Protein AF-W9G9F4-F1 (afdb_monomer_lite)

InterPro domains:
  IPR009839 SseB, N-terminal domain [PF07179] (3-115)

Sequence (150 aa):
GPSPETERVALGRVAAARWLVPVVAVASEVTESAGVRSDTRSDMATVTLTAPDGSRALPMFSSLAALADWDPSARPVAVPAASAAQAAISEGCDVLVVDVASAHAVVLRSSMLWALAQQREWLPSHLDPHVARAVARACDDEPAVTRHRL

Foldseek 3Di:
DDDQVVVLVVLVVLQPAWWWFWKDFDPDDPPPDDDDPPPPPRDIATDWDADPVRAIEGEIEPDPVLVCVVPVRTDTDTGRLLVSLVSCVVVPHQWYWYSPPDPPIDIQGNQSSVCSVVVHRGGDLQPDVVNVVVVVVVVVVPPVDPDDHD

Secondary structure (DSSP, 8-state):
---HHHHHHHHHHHHHSEEEEEEEEE-------SS-------EEEE--EE-TTS-EEEEEBSSHHHHHHH-TTPEEEEEEHHHHHHHHHHTT-SEEEESTTSTT-EEE-HHHHHHHHTTPPP--GGG-HHHHHHHHHHHHT-TT------

pLDDT: mean 81.78, std 17.8, range [40.59, 98.31]

Radius of gyration: 19.72 Å; chains: 1; bounding box: 62×32×50 Å

Organism: NCBI:txid584657

Structure (mmCIF, N/CA/C/O backbone):
data_AF-W9G9F4-F1
#
_entry.id   AF-W9G9F4-F1
#
loop_
_atom_site.group_PDB
_atom_site.id
_atom_site.type_symbol
_atom_site.label_atom_id
_atom_site.label_alt_id
_atom_site.label_comp_id
_atom_site.label_asym_id
_atom_site.label_entity_id
_atom_site.label_seq_id
_atom_site.pdbx_PDB_ins_code
_atom_site.Cartn_x
_atom_site.Cartn_y
_atom_site.Cartn_z
_atom_site.occupancy
_atom_site.B_iso_or_equiv
_atom_site.auth_seq_id
_atom_site.auth_comp_id
_atom_site.auth_asym_id
_atom_site.auth_atom_id
_atom_site.pdbx_PDB_model_num
ATOM 1 N N . GLY A 1 1 ? -18.012 8.923 0.284 1.00 60.91 1 GLY A N 1
ATOM 2 C CA . GLY A 1 1 ? -16.931 7.922 0.371 1.00 60.91 1 GLY A CA 1
ATOM 3 C C . GLY A 1 1 ? -17.531 6.536 0.526 1.00 60.91 1 GLY A C 1
ATOM 4 O O . GLY A 1 1 ? -18.735 6.462 0.760 1.00 60.91 1 GLY A O 1
ATOM 5 N N . PRO A 1 2 ? -16.740 5.462 0.368 1.00 71.56 2 PRO A N 1
ATOM 6 C CA . PRO A 1 2 ? -17.186 4.092 0.642 1.00 71.56 2 PRO A CA 1
ATOM 7 C C . PRO A 1 2 ? -17.638 3.926 2.103 1.00 71.56 2 PRO A C 1
ATOM 9 O O . PRO A 1 2 ? -17.231 4.696 2.973 1.00 71.56 2 PRO A O 1
ATOM 12 N N . SER A 1 3 ? -18.492 2.932 2.375 1.00 84.12 3 SER A N 1
ATOM 13 C CA . SER A 1 3 ? -18.888 2.617 3.753 1.00 84.12 3 SER A CA 1
ATOM 14 C C . SER A 1 3 ? -17.700 2.047 4.546 1.00 84.12 3 SER A C 1
ATOM 16 O O . SER A 1 3 ? -16.813 1.430 3.949 1.00 84.12 3 SER A O 1
ATOM 18 N N . PRO A 1 4 ? -17.682 2.170 5.885 1.00 81.50 4 PRO A N 1
ATOM 19 C CA . PRO A 1 4 ? -16.593 1.628 6.700 1.00 81.50 4 PRO A CA 1
ATOM 20 C C . PRO A 1 4 ? -16.415 0.107 6.555 1.00 81.50 4 PRO A C 1
ATOM 22 O O . PRO A 1 4 ? -15.296 -0.400 6.567 1.00 81.50 4 PRO A O 1
ATOM 25 N N . GLU A 1 5 ? -17.511 -0.628 6.351 1.00 86.19 5 GLU A N 1
ATOM 26 C CA . GLU A 1 5 ? -17.473 -2.062 6.051 1.00 86.19 5 GLU A CA 1
ATOM 27 C C . GLU A 1 5 ? -16.803 -2.345 4.701 1.00 86.19 5 GLU A C 1
ATOM 29 O O . GLU A 1 5 ? -15.978 -3.253 4.598 1.00 86.19 5 GLU A O 1
ATOM 34 N N . THR A 1 6 ? -17.096 -1.527 3.685 1.00 87.00 6 THR A N 1
ATOM 35 C CA . THR A 1 6 ? -16.454 -1.630 2.369 1.00 87.00 6 THR A CA 1
ATOM 36 C C . THR A 1 6 ? -14.952 -1.381 2.479 1.00 87.00 6 THR A C 1
ATOM 38 O O . THR A 1 6 ? -14.170 -2.146 1.918 1.00 87.00 6 THR A O 1
ATOM 41 N N . GLU A 1 7 ? -14.532 -0.360 3.236 1.00 88.88 7 GLU A N 1
ATOM 42 C CA . GLU A 1 7 ? -13.109 -0.086 3.485 1.00 88.88 7 GLU A CA 1
ATOM 43 C C . GLU A 1 7 ? -12.425 -1.261 4.199 1.00 88.88 7 GLU A C 1
ATOM 45 O O . GLU A 1 7 ? -11.332 -1.668 3.806 1.00 88.88 7 GLU A O 1
ATOM 50 N N . ARG A 1 8 ? -13.083 -1.864 5.199 1.00 90.62 8 ARG A N 1
ATOM 51 C CA . ARG A 1 8 ? -12.550 -3.020 5.936 1.00 90.62 8 ARG A CA 1
ATOM 52 C C . ARG A 1 8 ? -12.379 -4.246 5.038 1.00 90.62 8 ARG A C 1
ATOM 54 O O . ARG A 1 8 ? -11.326 -4.881 5.054 1.00 90.62 8 ARG A O 1
ATOM 61 N N . VAL A 1 9 ? -13.388 -4.563 4.222 1.00 92.56 9 VAL A N 1
ATOM 62 C CA . VAL A 1 9 ? -13.324 -5.675 3.258 1.00 92.56 9 VAL A CA 1
ATOM 63 C C . VAL A 1 9 ? -12.235 -5.427 2.214 1.00 92.56 9 VAL A C 1
ATOM 65 O O . VAL A 1 9 ? -11.467 -6.339 1.906 1.00 92.56 9 VAL A O 1
ATOM 68 N N . ALA A 1 10 ? -12.138 -4.204 1.688 1.00 92.38 10 ALA A N 1
ATOM 69 C CA . ALA A 1 10 ? -11.100 -3.834 0.733 1.00 92.38 10 ALA A CA 1
ATOM 70 C C . ALA A 1 10 ? -9.702 -3.998 1.342 1.00 92.38 10 ALA A C 1
ATOM 72 O O . ALA A 1 10 ? -8.840 -4.638 0.742 1.00 92.38 10 ALA A O 1
ATOM 73 N N . LEU A 1 11 ? -9.492 -3.512 2.564 1.00 95.75 11 LEU A N 1
ATOM 74 C CA . LEU A 1 11 ? -8.206 -3.628 3.241 1.00 95.75 11 LEU A CA 1
ATOM 75 C C . LEU A 1 11 ? -7.852 -5.077 3.598 1.00 95.75 11 LEU A C 1
ATOM 77 O O . LEU A 1 11 ? -6.689 -5.456 3.509 1.00 95.75 11 LEU A O 1
ATOM 81 N N . GLY A 1 12 ? -8.841 -5.920 3.908 1.00 95.69 12 GLY A N 1
ATOM 82 C CA . GLY A 1 12 ? -8.632 -7.363 4.053 1.00 95.69 12 GLY A CA 1
ATOM 83 C C . GLY A 1 12 ? -8.109 -8.015 2.767 1.00 95.69 12 GLY A C 1
ATOM 84 O O . GLY A 1 12 ? -7.195 -8.838 2.816 1.00 95.69 12 GLY A O 1
ATOM 85 N N . ARG A 1 13 ? -8.621 -7.603 1.598 1.00 96.38 13 ARG A N 1
ATOM 86 C CA . ARG A 1 13 ? -8.101 -8.060 0.295 1.00 96.38 13 ARG A CA 1
ATOM 87 C C . ARG A 1 13 ? -6.688 -7.550 0.038 1.00 96.38 13 ARG A C 1
ATOM 89 O O . ARG A 1 13 ? -5.855 -8.310 -0.445 1.00 96.38 13 ARG A O 1
ATOM 96 N N . VAL A 1 14 ? -6.410 -6.297 0.399 1.00 97.00 14 VAL A N 1
ATOM 97 C CA . VAL A 1 14 ? -5.063 -5.722 0.307 1.00 97.00 14 VAL A CA 1
ATOM 98 C C . VAL A 1 14 ? -4.075 -6.516 1.156 1.00 97.00 14 VAL A C 1
ATOM 100 O O . VAL A 1 14 ? -3.009 -6.872 0.661 1.00 97.00 14 VAL A O 1
ATOM 103 N N . ALA A 1 15 ? -4.440 -6.833 2.400 1.00 97.38 15 ALA A N 1
ATOM 104 C CA . ALA A 1 15 ? -3.593 -7.560 3.339 1.00 97.38 15 ALA A CA 1
ATOM 105 C C . ALA A 1 15 ? -3.236 -8.976 2.856 1.00 97.3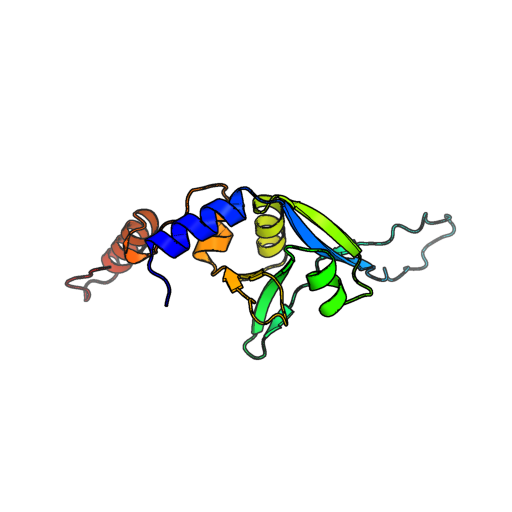8 15 ALA A C 1
ATOM 107 O O . ALA A 1 15 ? -2.124 -9.443 3.093 1.00 97.38 15 ALA A O 1
ATOM 108 N N . ALA A 1 16 ? -4.166 -9.647 2.170 1.00 97.38 16 ALA A N 1
ATOM 109 C CA . ALA A 1 16 ? -3.974 -11.000 1.651 1.00 97.38 16 ALA A CA 1
ATOM 110 C C . ALA A 1 16 ? -3.166 -11.055 0.340 1.00 97.38 16 ALA A C 1
ATOM 112 O O . ALA A 1 16 ? -2.702 -12.128 -0.049 1.00 97.38 16 ALA A O 1
ATOM 113 N N . ALA A 1 17 ? -3.008 -9.928 -0.357 1.00 97.00 17 ALA A N 1
ATOM 114 C CA . ALA A 1 17 ? -2.332 -9.866 -1.646 1.00 97.00 17 ALA A CA 1
ATOM 115 C C . ALA A 1 17 ? -0.814 -9.645 -1.518 1.00 97.00 17 ALA A C 1
ATOM 117 O O . ALA A 1 17 ? -0.297 -9.115 -0.527 1.00 97.00 17 ALA A O 1
ATOM 118 N N . ARG A 1 18 ? -0.093 -10.028 -2.576 1.00 98.00 18 ARG A N 1
ATOM 119 C CA . ARG A 1 18 ? 1.274 -9.560 -2.824 1.00 98.00 18 ARG A CA 1
ATOM 120 C C . ARG A 1 18 ? 1.230 -8.360 -3.756 1.00 98.00 18 ARG A C 1
ATOM 122 O O . ARG A 1 18 ? 0.411 -8.317 -4.667 1.00 98.00 18 ARG A O 1
ATOM 129 N N . TRP A 1 19 ? 2.151 -7.440 -3.538 1.00 98.06 19 TRP A N 1
ATOM 130 C CA . TRP A 1 19 ? 2.201 -6.148 -4.197 1.00 98.06 19 TRP A CA 1
ATOM 131 C C . TRP A 1 19 ? 3.561 -5.915 -4.818 1.00 98.06 19 TRP A C 1
ATOM 133 O O . TRP A 1 19 ? 4.574 -6.363 -4.282 1.00 98.06 19 TRP A O 1
ATOM 143 N N . LEU A 1 20 ? 3.580 -5.213 -5.943 1.00 97.62 20 LEU A N 1
ATOM 144 C CA . LEU A 1 20 ? 4.812 -4.822 -6.605 1.00 97.62 20 LEU A CA 1
ATOM 145 C C . LEU A 1 20 ? 5.269 -3.491 -6.019 1.00 97.62 20 LEU A C 1
ATOM 147 O O . LEU A 1 20 ? 4.594 -2.479 -6.187 1.00 97.62 20 LEU A O 1
ATOM 151 N N . VAL A 1 21 ? 6.400 -3.495 -5.324 1.00 96.94 21 VAL A N 1
ATOM 152 C CA . VAL A 1 21 ? 7.053 -2.271 -4.856 1.00 96.94 21 VAL A CA 1
ATOM 153 C C . VAL A 1 21 ? 8.188 -1.944 -5.829 1.00 96.94 21 VAL A C 1
ATOM 155 O O . VAL A 1 21 ? 8.989 -2.838 -6.131 1.00 96.94 21 VAL A O 1
ATOM 158 N N . PRO A 1 22 ? 8.256 -0.712 -6.360 1.00 94.44 22 PRO A N 1
ATOM 159 C CA . PRO A 1 22 ? 9.340 -0.306 -7.239 1.00 94.44 22 PRO A CA 1
ATOM 160 C C . PRO A 1 22 ? 10.632 -0.120 -6.446 1.00 94.44 22 PRO A C 1
ATOM 162 O O . PRO A 1 22 ? 10.660 0.578 -5.427 1.00 94.44 22 PRO A O 1
ATOM 165 N N . VAL A 1 23 ? 11.717 -0.704 -6.949 1.00 89.31 23 VAL A N 1
ATOM 166 C CA . VAL A 1 23 ? 13.072 -0.410 -6.478 1.00 89.31 23 VAL A CA 1
ATOM 167 C C . VAL A 1 23 ? 13.897 0.207 -7.596 1.00 89.31 23 VAL A C 1
ATOM 169 O O . VAL A 1 23 ? 13.794 -0.187 -8.763 1.00 89.31 23 VAL A O 1
ATOM 172 N N . VAL A 1 24 ? 14.738 1.165 -7.224 1.00 76.88 24 VAL A N 1
ATOM 173 C CA . VAL A 1 24 ? 15.676 1.839 -8.122 1.00 76.88 24 VAL A CA 1
ATOM 174 C C . VAL A 1 24 ? 17.099 1.619 -7.631 1.00 76.88 24 VAL A C 1
ATOM 176 O O . VAL A 1 24 ? 17.346 1.462 -6.433 1.00 76.88 24 VAL A O 1
ATOM 179 N N . ALA A 1 25 ? 18.038 1.539 -8.572 1.00 72.69 25 ALA A N 1
ATOM 180 C CA . ALA A 1 25 ? 19.448 1.470 -8.225 1.00 72.69 25 ALA A CA 1
ATOM 181 C C . ALA A 1 25 ? 19.862 2.822 -7.646 1.00 72.69 25 ALA A C 1
ATOM 183 O O . ALA A 1 25 ? 19.697 3.853 -8.299 1.00 72.69 25 ALA A O 1
ATOM 184 N N . VAL A 1 26 ? 20.397 2.812 -6.433 1.00 61.28 26 VAL A N 1
ATOM 185 C CA . VAL A 1 26 ? 21.060 3.977 -5.861 1.00 61.28 26 VAL A CA 1
ATOM 186 C C . VAL A 1 26 ? 22.516 3.887 -6.282 1.00 61.28 26 VAL A C 1
ATOM 188 O O . VAL A 1 26 ? 23.190 2.887 -6.029 1.00 61.28 26 VAL A O 1
ATOM 191 N N . ALA A 1 27 ? 23.002 4.911 -6.976 1.00 51.66 27 ALA A N 1
ATOM 192 C CA . ALA A 1 27 ? 24.421 5.014 -7.265 1.00 51.66 27 ALA A CA 1
ATOM 193 C C . ALA A 1 27 ? 25.163 5.211 -5.936 1.00 51.66 27 ALA A C 1
ATOM 195 O O . ALA A 1 27 ? 25.046 6.262 -5.311 1.00 51.66 27 ALA A O 1
ATOM 196 N N . SER A 1 28 ? 25.894 4.196 -5.479 1.00 50.06 28 SER A N 1
ATOM 197 C CA . SER A 1 28 ? 26.792 4.348 -4.338 1.00 50.06 28 SER A CA 1
ATOM 198 C C . SER A 1 28 ? 27.958 5.250 -4.749 1.00 50.06 28 SER A C 1
ATOM 200 O O . SER A 1 28 ? 28.626 4.980 -5.749 1.00 50.06 28 SER A O 1
ATOM 202 N N . GLU A 1 29 ? 28.226 6.309 -3.984 1.00 42.56 29 GLU A N 1
ATOM 203 C CA . GLU A 1 29 ? 29.468 7.068 -4.128 1.00 42.56 29 GLU A CA 1
ATOM 204 C C . GLU A 1 29 ? 30.643 6.142 -3.784 1.00 42.56 29 GLU A C 1
ATOM 206 O O . GLU A 1 29 ? 30.830 5.740 -2.634 1.00 42.56 29 GLU A O 1
ATOM 211 N N . VAL A 1 30 ? 31.426 5.750 -4.793 1.00 47.75 30 VAL A N 1
ATOM 212 C CA . VAL A 1 30 ? 32.658 4.987 -4.577 1.00 47.75 30 VAL A CA 1
ATOM 213 C C . VAL A 1 30 ? 33.662 5.929 -3.928 1.00 47.75 30 VAL A C 1
ATOM 215 O O . VAL A 1 30 ? 34.277 6.760 -4.591 1.00 47.75 30 VAL A O 1
ATOM 218 N N . THR A 1 31 ? 33.840 5.806 -2.617 1.00 40.59 31 THR A N 1
ATOM 219 C CA . THR A 1 31 ? 34.992 6.400 -1.945 1.00 40.59 31 THR A CA 1
ATOM 220 C C . THR A 1 31 ? 36.208 5.583 -2.365 1.00 40.59 31 THR A C 1
ATOM 222 O O . THR A 1 31 ? 36.376 4.437 -1.947 1.00 40.59 31 THR A O 1
ATOM 225 N N . GLU A 1 32 ? 37.040 6.141 -3.247 1.00 42.88 32 GLU A N 1
ATOM 226 C CA . GLU A 1 32 ? 38.337 5.560 -3.593 1.00 42.88 32 GLU A CA 1
ATOM 227 C C . GLU A 1 32 ? 39.199 5.492 -2.329 1.00 42.88 32 GLU A C 1
ATOM 229 O O . GLU A 1 32 ? 39.840 6.450 -1.905 1.00 42.88 32 GLU A O 1
ATOM 234 N N . SER A 1 33 ? 39.192 4.340 -1.672 1.00 44.53 33 SER A N 1
ATOM 235 C CA . SER A 1 33 ? 40.123 4.018 -0.603 1.00 44.53 33 SER A CA 1
ATOM 236 C C . SER A 1 33 ? 40.635 2.605 -0.833 1.00 44.53 33 SER A C 1
ATOM 238 O O . SER A 1 33 ? 39.978 1.619 -0.527 1.00 44.53 33 SER A O 1
ATOM 240 N N . ALA A 1 34 ? 41.838 2.561 -1.406 1.00 45.72 34 ALA A N 1
ATOM 241 C CA . ALA A 1 34 ? 42.761 1.432 -1.447 1.00 45.72 34 ALA A CA 1
ATOM 242 C C . ALA A 1 34 ? 42.281 0.140 -2.143 1.00 45.72 34 ALA A C 1
ATOM 244 O O . ALA A 1 34 ? 41.779 -0.782 -1.515 1.00 45.72 34 ALA A O 1
ATOM 245 N N . GLY A 1 35 ? 42.606 0.020 -3.437 1.00 45.88 35 GLY A N 1
ATOM 246 C CA . GLY A 1 35 ? 43.316 -1.146 -3.995 1.00 45.88 35 GLY A CA 1
ATOM 247 C C . GLY A 1 35 ? 42.694 -2.548 -3.914 1.00 45.88 35 GLY A C 1
ATOM 248 O O . GLY A 1 35 ? 43.356 -3.506 -4.308 1.00 45.88 35 GLY A O 1
ATOM 249 N N . VAL A 1 36 ? 41.455 -2.704 -3.458 1.00 45.31 36 VAL A N 1
ATOM 250 C CA . VAL A 1 36 ? 40.732 -3.978 -3.470 1.00 45.31 36 VAL A CA 1
ATOM 251 C C . VAL A 1 36 ? 39.575 -3.845 -4.446 1.00 45.31 36 VAL A C 1
ATOM 253 O O . VAL A 1 36 ? 38.820 -2.878 -4.406 1.00 45.31 36 VAL A O 1
ATOM 256 N N . ARG A 1 37 ? 39.465 -4.809 -5.363 1.00 44.94 37 ARG A N 1
ATOM 257 C CA . ARG A 1 37 ? 38.382 -4.911 -6.343 1.00 44.94 37 ARG A CA 1
ATOM 258 C C . ARG A 1 37 ? 37.059 -5.044 -5.581 1.00 44.94 37 ARG A C 1
ATOM 260 O O . ARG A 1 37 ? 36.693 -6.138 -5.169 1.00 44.94 37 ARG A O 1
ATOM 267 N N . SER A 1 38 ? 36.418 -3.906 -5.335 1.00 45.06 38 SER A N 1
ATOM 268 C CA . SER A 1 38 ? 35.105 -3.796 -4.712 1.00 45.06 38 SER A CA 1
ATOM 269 C C . SER A 1 38 ? 34.091 -4.445 -5.647 1.00 45.06 38 SER A C 1
ATOM 271 O O . SER A 1 38 ? 33.854 -3.963 -6.757 1.00 45.06 38 SER A O 1
ATOM 273 N N . ASP A 1 39 ? 33.565 -5.595 -5.230 1.00 40.94 39 ASP A N 1
ATOM 274 C CA . ASP A 1 39 ? 32.414 -6.216 -5.869 1.00 40.94 39 ASP A CA 1
ATOM 275 C C . ASP A 1 39 ? 31.273 -5.194 -5.809 1.00 40.94 39 ASP A C 1
ATOM 277 O O . ASP A 1 39 ? 30.894 -4.741 -4.727 1.00 40.94 39 ASP A O 1
ATOM 281 N N . THR A 1 40 ? 30.825 -4.722 -6.974 1.00 42.66 40 THR A N 1
ATOM 282 C CA . THR A 1 40 ? 29.912 -3.580 -7.101 1.00 42.66 40 THR A CA 1
ATOM 283 C C . THR A 1 40 ? 28.542 -3.973 -6.558 1.00 42.66 40 THR A C 1
ATOM 285 O O . THR A 1 40 ? 27.657 -4.426 -7.284 1.00 42.66 40 THR A O 1
ATOM 288 N N . ARG A 1 41 ? 28.369 -3.825 -5.244 1.00 42.53 41 ARG A N 1
ATOM 289 C CA . ARG A 1 41 ? 27.095 -3.970 -4.552 1.00 42.53 41 ARG A CA 1
ATOM 290 C C . ARG A 1 41 ? 26.219 -2.792 -4.965 1.00 42.53 41 ARG A C 1
ATOM 292 O O . ARG A 1 41 ? 26.297 -1.725 -4.375 1.00 42.53 41 ARG A O 1
ATOM 299 N N . SER A 1 42 ? 25.428 -2.984 -6.018 1.00 49.31 42 SER A N 1
ATOM 300 C CA . SER A 1 42 ? 24.354 -2.062 -6.387 1.00 49.31 42 SER A CA 1
ATOM 301 C C . SER A 1 42 ? 23.410 -1.941 -5.193 1.00 49.31 42 SER A C 1
ATOM 303 O O . SER A 1 42 ? 22.678 -2.888 -4.899 1.00 49.31 42 SER A O 1
ATOM 305 N N . ASP A 1 43 ? 23.442 -0.810 -4.495 1.00 58.91 43 ASP A N 1
ATOM 306 C CA . ASP A 1 43 ? 22.481 -0.527 -3.436 1.00 58.91 43 ASP A CA 1
ATOM 307 C C . ASP A 1 43 ? 21.108 -0.327 -4.096 1.00 58.91 43 ASP A C 1
ATOM 309 O O . ASP A 1 43 ? 20.981 0.363 -5.111 1.00 58.91 43 ASP A O 1
ATOM 313 N N . MET A 1 44 ? 20.086 -1.024 -3.611 1.00 65.25 44 MET A N 1
ATOM 314 C CA . MET A 1 44 ? 18.734 -0.962 -4.173 1.00 65.25 44 MET A CA 1
ATOM 315 C C . MET A 1 44 ? 17.828 -0.345 -3.120 1.00 65.25 44 MET A C 1
ATOM 317 O O . MET A 1 44 ? 17.699 -0.905 -2.033 1.00 65.25 44 MET A O 1
ATOM 321 N N . ALA A 1 45 ? 17.190 0.777 -3.448 1.00 71.25 45 ALA A N 1
ATOM 322 C CA . ALA A 1 45 ? 16.274 1.461 -2.543 1.00 71.25 45 ALA A CA 1
ATOM 323 C C . ALA A 1 45 ? 14.847 1.441 -3.085 1.00 71.25 45 ALA A C 1
ATOM 325 O O . ALA A 1 45 ? 14.613 1.497 -4.297 1.00 71.25 45 ALA A O 1
ATOM 326 N N . THR A 1 46 ? 13.884 1.374 -2.170 1.00 77.69 46 THR A N 1
ATOM 327 C CA . THR A 1 46 ? 12.471 1.593 -2.475 1.00 77.69 46 THR A CA 1
ATOM 328 C C . THR A 1 46 ? 12.228 3.052 -2.833 1.00 77.69 46 THR A C 1
ATOM 330 O O . THR A 1 46 ? 12.778 3.955 -2.202 1.00 77.69 46 THR A O 1
ATOM 333 N N . VAL A 1 47 ? 11.372 3.301 -3.821 1.00 85.44 47 VAL A N 1
ATOM 334 C CA . VAL A 1 47 ? 10.981 4.673 -4.170 1.00 85.44 47 VAL A CA 1
ATOM 335 C C . VAL A 1 47 ? 10.053 5.240 -3.093 1.00 85.44 47 VAL A C 1
ATOM 337 O O . VAL A 1 47 ? 9.140 4.558 -2.638 1.00 85.44 47 VAL A O 1
ATOM 340 N N . THR A 1 48 ? 10.260 6.501 -2.713 1.00 90.25 48 THR A N 1
ATOM 341 C CA . THR A 1 48 ? 9.327 7.277 -1.882 1.00 90.25 48 THR A CA 1
ATOM 342 C C . THR A 1 48 ? 8.837 8.488 -2.670 1.00 90.25 48 THR A C 1
ATOM 344 O O . THR A 1 48 ? 9.624 9.160 -3.332 1.00 90.25 48 THR A O 1
ATOM 347 N N . LEU A 1 49 ? 7.543 8.778 -2.586 1.00 90.56 49 LEU A N 1
ATOM 348 C CA . LEU A 1 49 ? 6.929 10.003 -3.087 1.00 90.56 49 LEU A CA 1
ATOM 349 C C . LEU A 1 49 ? 6.873 11.036 -1.962 1.00 90.56 49 LEU A C 1
ATOM 351 O O . LEU A 1 49 ? 6.538 10.685 -0.832 1.00 90.56 49 LEU A O 1
ATOM 355 N N . THR A 1 50 ? 7.124 12.300 -2.288 1.00 91.56 50 THR A N 1
ATOM 356 C CA . THR A 1 50 ? 6.956 13.425 -1.360 1.00 91.56 50 THR A CA 1
ATOM 357 C C . THR A 1 50 ? 5.997 14.429 -1.983 1.00 91.56 50 THR A C 1
ATOM 359 O O . THR A 1 50 ? 6.243 14.920 -3.086 1.00 91.56 50 THR A O 1
ATOM 362 N N . ALA A 1 51 ? 4.891 14.715 -1.304 1.00 84.94 51 ALA A N 1
ATOM 363 C CA . ALA A 1 51 ? 3.941 15.732 -1.734 1.00 84.94 51 ALA A CA 1
ATOM 364 C C . ALA A 1 51 ? 4.452 17.150 -1.397 1.00 84.94 51 ALA A C 1
ATOM 366 O O . ALA A 1 51 ? 5.350 17.302 -0.566 1.00 84.94 51 ALA A O 1
ATOM 367 N N . PRO A 1 52 ? 3.889 18.217 -2.001 1.00 84.94 52 PRO A N 1
ATOM 368 C CA . PRO A 1 52 ? 4.308 19.595 -1.720 1.00 84.94 52 PRO A CA 1
ATOM 369 C C . PRO A 1 52 ? 4.167 20.022 -0.252 1.00 84.94 52 PRO A C 1
ATOM 371 O O . PRO A 1 52 ? 4.861 20.935 0.185 1.00 84.94 52 PRO A O 1
ATOM 374 N N . ASP A 1 53 ? 3.280 19.372 0.506 1.00 82.94 53 ASP A N 1
ATOM 375 C CA . ASP A 1 53 ? 3.092 19.592 1.945 1.00 82.94 53 ASP A CA 1
ATOM 376 C C . ASP A 1 53 ? 4.104 18.827 2.821 1.00 82.94 53 ASP A C 1
ATOM 378 O O . ASP A 1 53 ? 4.060 18.924 4.046 1.00 82.94 53 ASP A O 1
ATOM 382 N N . GLY A 1 54 ? 5.027 18.086 2.200 1.00 87.50 54 GLY A N 1
ATOM 383 C CA . GLY A 1 54 ? 6.053 17.288 2.863 1.00 87.50 54 GLY A CA 1
ATOM 384 C C . GLY A 1 54 ? 5.608 15.880 3.253 1.00 87.50 54 GLY A C 1
ATOM 385 O O . GLY A 1 54 ? 6.457 15.107 3.694 1.00 87.50 54 GLY A O 1
ATOM 386 N N . SER A 1 55 ? 4.331 15.518 3.074 1.00 86.44 55 SER A N 1
ATOM 387 C CA . SER A 1 55 ? 3.862 14.161 3.369 1.00 86.44 55 SER A CA 1
ATOM 388 C C . SER A 1 55 ? 4.530 13.137 2.454 1.00 86.44 55 SER A C 1
ATOM 390 O O . SER A 1 55 ? 4.751 13.383 1.261 1.00 86.44 55 SER A O 1
ATOM 392 N N . ARG A 1 56 ? 4.887 11.984 3.029 1.00 94.69 56 ARG A N 1
ATOM 393 C CA . ARG A 1 56 ? 5.666 10.950 2.335 1.00 94.69 56 ARG A CA 1
ATOM 394 C C . ARG A 1 56 ? 4.852 9.685 2.134 1.00 94.69 56 ARG A C 1
ATOM 396 O O . ARG A 1 56 ? 4.114 9.254 3.019 1.00 94.69 56 ARG A O 1
ATOM 403 N N . ALA A 1 57 ? 5.006 9.063 0.973 1.00 95.50 57 ALA A N 1
ATOM 404 C CA . ALA A 1 57 ? 4.268 7.865 0.611 1.00 95.50 57 ALA A CA 1
ATOM 405 C C . ALA A 1 57 ? 5.143 6.835 -0.094 1.00 95.50 57 ALA A C 1
ATOM 407 O O . ALA A 1 57 ? 5.911 7.179 -0.991 1.00 95.50 57 ALA A O 1
ATOM 408 N N . LEU A 1 58 ? 4.950 5.559 0.234 1.00 96.88 58 LEU A N 1
ATOM 409 C CA . LEU A 1 58 ? 5.527 4.467 -0.544 1.00 96.88 58 LEU A CA 1
ATOM 410 C C . LEU A 1 58 ? 4.502 3.999 -1.596 1.00 96.88 58 LEU A C 1
ATOM 412 O O . LEU A 1 58 ? 3.379 3.630 -1.230 1.00 96.88 58 LEU A O 1
ATOM 416 N N . PRO A 1 59 ? 4.845 4.023 -2.897 1.00 97.12 59 PRO A N 1
ATOM 417 C CA . PRO A 1 59 ? 3.983 3.523 -3.953 1.00 97.12 59 PRO A CA 1
ATOM 418 C C . PRO A 1 59 ? 4.057 1.993 -4.051 1.00 97.12 59 PRO A C 1
ATOM 420 O O . PRO A 1 59 ? 5.121 1.388 -3.924 1.00 97.12 59 PRO A O 1
ATOM 423 N N . MET A 1 60 ? 2.921 1.357 -4.314 1.00 97.44 60 MET A N 1
ATOM 424 C CA . MET A 1 60 ? 2.811 -0.080 -4.560 1.00 97.44 60 MET A CA 1
ATOM 425 C C . MET A 1 60 ? 1.793 -0.346 -5.667 1.00 97.44 60 MET A C 1
ATOM 427 O O . MET A 1 60 ? 0.834 0.403 -5.828 1.00 97.44 60 MET A O 1
ATOM 431 N N . PHE A 1 61 ? 1.984 -1.419 -6.426 1.00 97.81 61 PHE A N 1
ATOM 432 C CA . PHE A 1 61 ? 1.212 -1.658 -7.644 1.00 97.81 61 PHE A CA 1
ATOM 433 C C . PHE A 1 61 ? 0.564 -3.037 -7.648 1.00 97.81 61 PHE A C 1
ATOM 435 O O . PHE A 1 61 ? 1.156 -4.027 -7.200 1.00 97.81 61 PHE A O 1
ATOM 442 N N . SER A 1 62 ? -0.663 -3.089 -8.162 1.00 96.69 62 SER A N 1
ATOM 443 C CA . SER A 1 62 ? -1.463 -4.307 -8.303 1.00 96.69 62 SER A CA 1
ATOM 444 C C . SER A 1 62 ? -1.055 -5.143 -9.518 1.00 96.69 62 SER A C 1
ATOM 446 O O . SER A 1 62 ? -1.333 -6.341 -9.567 1.00 96.69 62 SER A O 1
ATOM 448 N N . SER A 1 63 ? -0.386 -4.533 -10.503 1.00 96.31 63 SER A N 1
ATOM 449 C CA . SER A 1 63 ? 0.032 -5.197 -11.738 1.00 96.31 63 SER A CA 1
ATOM 450 C C . SER A 1 63 ? 1.299 -4.586 -12.336 1.00 96.31 63 SER A C 1
ATOM 452 O O . SER A 1 63 ? 1.639 -3.432 -12.080 1.00 96.31 63 SER A O 1
ATOM 454 N N . LEU A 1 64 ? 1.987 -5.368 -13.174 1.00 96.50 64 LEU A N 1
ATOM 455 C CA . LEU A 1 64 ? 3.142 -4.886 -13.936 1.00 96.50 64 LEU A CA 1
ATOM 456 C C . LEU A 1 64 ? 2.761 -3.776 -14.922 1.00 96.50 64 LEU A C 1
ATOM 458 O O . LEU A 1 64 ? 3.570 -2.887 -15.145 1.00 96.50 64 LEU A O 1
ATOM 462 N N . ALA A 1 65 ? 1.548 -3.817 -15.482 1.00 95.69 65 ALA A N 1
ATOM 463 C CA . ALA A 1 65 ? 1.056 -2.777 -16.383 1.00 95.69 65 ALA A CA 1
ATOM 464 C C . ALA A 1 65 ? 0.931 -1.433 -15.651 1.00 95.69 65 ALA A C 1
ATOM 466 O O . ALA A 1 65 ? 1.519 -0.455 -16.088 1.00 95.69 65 ALA A O 1
ATOM 467 N N . ALA A 1 66 ? 0.276 -1.415 -14.483 1.00 95.75 66 ALA A N 1
ATOM 468 C CA . ALA A 1 66 ? 0.147 -0.201 -13.674 1.00 95.75 66 ALA A CA 1
ATOM 469 C C . ALA A 1 66 ? 1.510 0.358 -13.229 1.00 95.75 66 ALA A C 1
ATOM 471 O O . ALA A 1 66 ? 1.707 1.570 -13.226 1.00 95.75 66 ALA A O 1
ATOM 472 N N . LEU A 1 67 ? 2.463 -0.518 -12.883 1.00 95.75 67 LEU A N 1
ATOM 473 C CA . LEU A 1 67 ? 3.828 -0.096 -12.568 1.00 95.75 67 LEU A CA 1
ATOM 474 C C . LEU A 1 67 ? 4.536 0.506 -13.790 1.00 95.75 67 LEU A C 1
ATOM 476 O O . LEU A 1 67 ? 5.154 1.556 -13.663 1.00 95.75 67 LEU A O 1
ATOM 480 N N . ALA A 1 68 ? 4.454 -0.146 -14.952 1.00 94.25 68 ALA A N 1
ATOM 481 C CA . ALA A 1 68 ? 5.126 0.299 -16.171 1.00 94.25 68 ALA A CA 1
ATOM 482 C C . ALA A 1 68 ? 4.539 1.602 -16.736 1.00 94.25 68 ALA A C 1
ATOM 484 O O . ALA A 1 68 ? 5.286 2.409 -17.283 1.00 94.25 68 ALA A O 1
ATOM 485 N N . ASP A 1 69 ? 3.230 1.816 -16.575 1.00 94.75 69 ASP A N 1
ATOM 486 C CA . ASP A 1 69 ? 2.565 3.074 -16.930 1.00 94.75 69 ASP A CA 1
ATOM 487 C C . ASP A 1 69 ? 3.045 4.237 -16.045 1.00 94.75 69 ASP A C 1
ATOM 489 O O . ASP A 1 69 ? 3.113 5.378 -16.504 1.00 94.75 69 ASP A O 1
ATOM 493 N N . TRP A 1 70 ? 3.390 3.957 -14.783 1.00 94.06 70 TRP A N 1
ATOM 494 C CA . TRP A 1 70 ? 3.936 4.948 -13.856 1.00 94.06 70 TRP A CA 1
ATOM 495 C C . TRP A 1 70 ? 5.437 5.197 -14.070 1.00 94.06 70 TRP A C 1
ATOM 497 O O . TRP A 1 70 ? 5.848 6.348 -14.215 1.00 94.06 70 TRP A O 1
ATOM 507 N N . ASP A 1 71 ? 6.252 4.140 -14.095 1.00 92.88 71 ASP A N 1
ATOM 508 C CA . ASP A 1 71 ? 7.689 4.205 -14.374 1.00 92.88 71 ASP A CA 1
ATOM 509 C C . ASP A 1 71 ? 8.169 2.904 -15.053 1.00 92.88 71 ASP A C 1
ATOM 511 O O . ASP A 1 71 ? 8.374 1.884 -14.383 1.00 92.88 71 ASP A O 1
ATOM 515 N N . PRO A 1 72 ? 8.414 2.915 -16.376 1.00 92.06 72 PRO A N 1
ATOM 516 C CA . PRO A 1 72 ? 8.858 1.730 -17.107 1.00 92.06 72 PRO A CA 1
ATOM 517 C C . PRO A 1 72 ? 10.304 1.319 -16.788 1.00 92.06 72 PRO A C 1
ATOM 519 O O . PRO A 1 72 ? 10.729 0.234 -17.186 1.00 92.06 72 PRO A O 1
ATOM 522 N N . SER A 1 73 ? 11.080 2.165 -16.101 1.00 90.00 73 SER A N 1
ATOM 523 C CA . SER A 1 73 ? 12.456 1.865 -15.691 1.00 90.00 73 SER A CA 1
ATOM 524 C C . SER A 1 73 ? 12.547 1.191 -14.316 1.00 90.00 73 SER A C 1
ATOM 526 O O . SER A 1 73 ? 13.579 0.595 -13.986 1.00 90.00 73 SER A O 1
ATOM 528 N N . ALA A 1 74 ? 11.470 1.247 -13.525 1.00 90.69 74 ALA A N 1
ATOM 529 C CA . ALA A 1 74 ? 11.422 0.682 -12.187 1.00 90.69 74 ALA A CA 1
ATOM 530 C C . ALA A 1 74 ? 11.518 -0.849 -12.212 1.00 90.69 74 ALA A C 1
ATOM 532 O O . ALA A 1 74 ? 10.885 -1.537 -13.017 1.00 90.69 74 ALA A O 1
ATOM 533 N N . ARG A 1 75 ? 12.282 -1.416 -11.271 1.00 92.88 75 ARG A N 1
ATOM 534 C CA . ARG A 1 75 ? 12.346 -2.870 -11.102 1.00 92.88 75 ARG A CA 1
ATOM 535 C C . ARG A 1 75 ? 11.258 -3.324 -10.124 1.00 92.88 75 ARG A C 1
ATOM 537 O O . ARG A 1 75 ? 11.247 -2.850 -8.987 1.00 92.88 75 ARG A O 1
ATOM 544 N N . PRO A 1 76 ? 10.361 -4.246 -10.516 1.00 94.31 76 PRO A N 1
ATOM 545 C CA . PRO A 1 76 ? 9.319 -4.743 -9.628 1.00 94.31 76 PRO A CA 1
ATOM 546 C C . PRO A 1 76 ? 9.876 -5.733 -8.603 1.00 94.31 76 PRO A C 1
ATOM 548 O O . PRO A 1 76 ? 10.486 -6.739 -8.970 1.00 94.31 76 PRO A O 1
ATOM 551 N N . VAL A 1 77 ? 9.564 -5.519 -7.324 1.00 95.44 77 VAL A N 1
ATOM 552 C CA . VAL A 1 77 ? 9.752 -6.522 -6.268 1.00 95.44 77 VAL A CA 1
ATOM 553 C C . VAL A 1 77 ? 8.393 -6.900 -5.691 1.00 95.44 77 VAL A C 1
ATOM 555 O O . VAL A 1 77 ? 7.718 -6.084 -5.069 1.00 95.44 77 VAL A O 1
ATOM 558 N N . ALA A 1 78 ? 7.979 -8.152 -5.893 1.00 97.25 78 ALA A N 1
ATOM 559 C CA . ALA A 1 78 ? 6.729 -8.661 -5.339 1.00 97.25 78 ALA A CA 1
ATOM 560 C C . ALA A 1 78 ? 6.896 -8.981 -3.847 1.00 97.25 78 ALA A C 1
ATOM 562 O O . ALA A 1 78 ? 7.610 -9.925 -3.502 1.00 97.25 78 ALA A O 1
ATOM 563 N N . VAL A 1 79 ? 6.189 -8.279 -2.962 1.00 97.25 79 VAL A N 1
ATOM 564 C CA . VAL A 1 79 ? 6.253 -8.459 -1.500 1.00 97.25 79 VAL A CA 1
ATOM 565 C C . VAL A 1 79 ? 4.863 -8.617 -0.873 1.00 97.25 79 VAL A C 1
ATOM 567 O O . VAL A 1 79 ? 3.879 -8.157 -1.447 1.00 97.25 79 VAL A O 1
ATOM 570 N N . PRO A 1 80 ? 4.730 -9.265 0.299 1.00 98.31 80 PRO A N 1
ATOM 571 C CA . PRO A 1 80 ? 3.496 -9.199 1.082 1.00 98.31 80 PRO A CA 1
ATOM 572 C C . PRO A 1 80 ? 3.143 -7.753 1.461 1.00 98.31 80 PRO A C 1
ATOM 574 O O . PRO A 1 80 ? 4.040 -6.942 1.699 1.00 98.31 80 PRO A O 1
ATOM 577 N N . ALA A 1 81 ? 1.850 -7.447 1.610 1.00 97.75 81 ALA A N 1
ATOM 578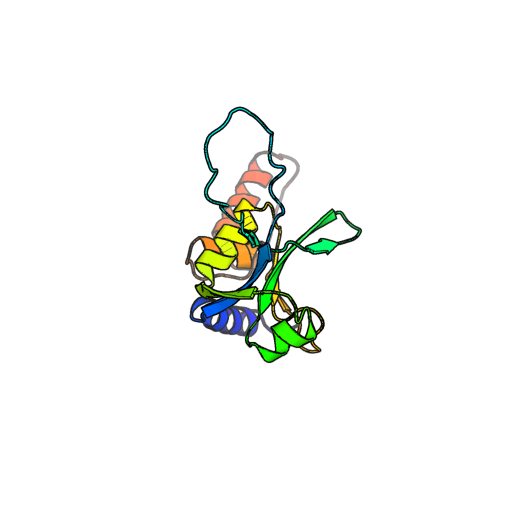 C CA . ALA A 1 81 ? 1.393 -6.119 2.037 1.00 97.75 81 ALA A CA 1
ATOM 579 C C . ALA A 1 81 ? 2.021 -5.660 3.367 1.00 97.75 81 ALA A C 1
ATOM 581 O O . ALA A 1 81 ? 2.376 -4.494 3.514 1.00 97.75 81 ALA A O 1
ATOM 582 N N . ALA A 1 82 ? 2.217 -6.585 4.313 1.00 97.81 82 ALA A N 1
ATOM 583 C CA . ALA A 1 82 ? 2.871 -6.301 5.589 1.00 97.81 82 ALA A CA 1
ATOM 584 C C . ALA A 1 82 ? 4.320 -5.822 5.414 1.00 97.81 82 ALA A C 1
ATOM 586 O O . ALA A 1 82 ? 4.730 -4.864 6.059 1.00 97.81 82 ALA A O 1
ATOM 587 N N . SER A 1 83 ? 5.076 -6.436 4.500 1.00 97.44 83 SER A N 1
ATOM 588 C CA . SER A 1 83 ? 6.457 -6.040 4.210 1.00 97.44 83 SER A CA 1
ATOM 589 C C . SER A 1 83 ? 6.526 -4.687 3.502 1.00 97.44 83 SER A C 1
ATOM 591 O O . SER A 1 83 ? 7.377 -3.875 3.847 1.00 97.44 83 SER A O 1
ATOM 593 N N . ALA A 1 84 ? 5.609 -4.408 2.567 1.00 96.88 84 ALA A N 1
ATOM 594 C CA . ALA A 1 84 ? 5.500 -3.081 1.950 1.00 96.88 84 ALA A CA 1
ATOM 595 C C . ALA A 1 84 ? 5.187 -1.998 2.996 1.00 96.88 84 ALA A C 1
ATOM 597 O O . ALA A 1 84 ? 5.800 -0.936 2.997 1.00 96.88 84 ALA A O 1
ATOM 598 N N . ALA A 1 85 ? 4.278 -2.291 3.930 1.00 97.62 85 ALA A N 1
ATOM 599 C CA . ALA A 1 85 ? 3.937 -1.388 5.022 1.00 97.62 85 ALA A CA 1
ATOM 600 C C . ALA A 1 85 ? 5.114 -1.159 5.989 1.00 97.62 85 ALA A C 1
ATOM 602 O O . ALA A 1 85 ? 5.378 -0.030 6.392 1.00 97.62 85 ALA A O 1
ATOM 603 N N . GLN A 1 86 ? 5.856 -2.211 6.337 1.00 97.25 86 GLN A N 1
ATOM 604 C CA . GLN A 1 86 ? 7.056 -2.098 7.170 1.00 97.25 86 GLN A CA 1
ATOM 605 C C . GLN A 1 86 ? 8.142 -1.257 6.492 1.00 97.25 86 GLN A C 1
ATOM 607 O O . GLN A 1 86 ? 8.718 -0.393 7.147 1.00 97.25 86 GLN A O 1
ATOM 612 N N . ALA A 1 87 ? 8.365 -1.457 5.188 1.00 94.44 87 ALA A N 1
ATOM 613 C CA . ALA A 1 87 ? 9.286 -0.641 4.402 1.00 94.44 87 ALA A CA 1
ATOM 614 C C . ALA A 1 87 ? 8.846 0.831 4.367 1.00 94.44 87 ALA A C 1
ATOM 616 O O . ALA A 1 87 ? 9.649 1.728 4.592 1.00 94.44 87 ALA A O 1
ATOM 617 N N . ALA A 1 88 ? 7.552 1.096 4.170 1.00 95.56 88 ALA A N 1
ATOM 618 C CA . ALA A 1 88 ? 7.026 2.458 4.194 1.00 95.56 88 ALA A CA 1
ATOM 619 C C . ALA A 1 88 ? 7.316 3.145 5.538 1.00 95.56 88 ALA A C 1
ATOM 621 O O . ALA A 1 88 ? 7.782 4.279 5.562 1.00 95.56 88 ALA A O 1
ATOM 622 N N . ILE A 1 89 ? 7.111 2.441 6.655 1.00 95.50 89 ILE A N 1
ATOM 623 C CA . ILE A 1 89 ? 7.401 2.966 7.995 1.00 95.50 89 ILE A CA 1
ATOM 624 C C . ILE A 1 89 ? 8.904 3.192 8.197 1.00 95.50 89 ILE A C 1
ATOM 626 O O . ILE A 1 89 ? 9.278 4.239 8.720 1.00 95.50 89 ILE A O 1
ATOM 630 N N . SER A 1 90 ? 9.769 2.255 7.786 1.00 93.56 90 SER A N 1
ATOM 631 C CA . SER A 1 90 ? 11.223 2.419 7.936 1.00 93.56 90 SER A CA 1
ATOM 632 C C . SER A 1 90 ? 11.763 3.591 7.123 1.00 93.56 90 SER A C 1
ATOM 634 O O . SER A 1 90 ? 12.669 4.281 7.577 1.00 93.56 90 SER A O 1
ATOM 636 N N . GLU A 1 91 ? 11.165 3.849 5.961 1.00 90.88 91 GLU A N 1
ATOM 637 C CA . GLU A 1 91 ? 11.489 5.001 5.122 1.00 90.88 91 GLU A CA 1
ATOM 638 C C . GLU A 1 91 ? 10.878 6.310 5.642 1.00 90.88 91 GLU A C 1
ATOM 640 O O . GLU A 1 91 ? 11.192 7.374 5.117 1.00 90.88 91 GLU A O 1
ATOM 645 N N . GLY A 1 92 ? 10.028 6.278 6.674 1.00 92.69 92 GLY A N 1
ATOM 646 C CA . GLY A 1 92 ? 9.358 7.460 7.223 1.00 92.69 92 GLY A CA 1
ATOM 647 C C . GLY A 1 92 ? 8.198 7.966 6.361 1.00 92.69 92 GLY A C 1
ATOM 648 O O . GLY A 1 92 ? 7.987 9.173 6.274 1.00 92.69 92 GLY A O 1
ATOM 649 N N . CYS A 1 93 ? 7.487 7.063 5.685 1.00 94.88 93 CYS A N 1
ATOM 650 C CA . CYS A 1 93 ? 6.252 7.362 4.964 1.00 94.88 93 CYS A CA 1
ATOM 651 C C . CYS A 1 93 ? 5.036 7.336 5.896 1.00 94.88 93 CYS A C 1
ATOM 653 O O . CYS A 1 93 ? 4.904 6.467 6.760 1.00 94.88 93 CYS A O 1
ATOM 655 N N . ASP A 1 94 ? 4.094 8.236 5.637 1.00 93.38 94 ASP A N 1
ATOM 656 C CA . ASP A 1 94 ? 2.846 8.369 6.385 1.00 93.38 94 ASP A CA 1
ATOM 657 C C . ASP A 1 94 ? 1.739 7.458 5.840 1.00 93.38 94 ASP A C 1
ATOM 659 O O . ASP A 1 94 ? 0.804 7.095 6.566 1.00 93.38 94 ASP A O 1
ATOM 663 N N . VAL A 1 95 ? 1.816 7.113 4.549 1.00 95.75 95 VAL A N 1
ATOM 664 C CA . VAL A 1 95 ? 0.795 6.364 3.803 1.0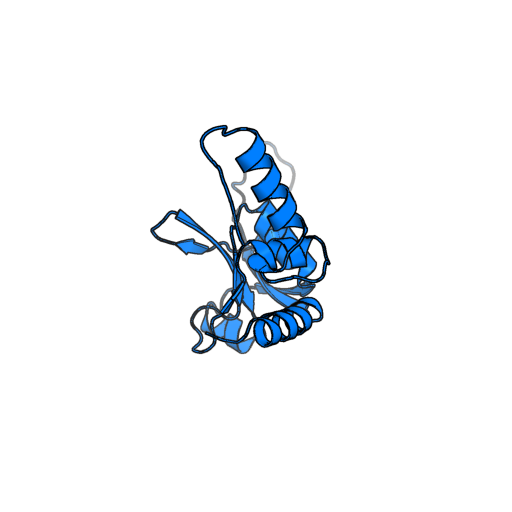0 95.75 95 VAL A CA 1
ATOM 665 C C . VAL A 1 95 ? 1.412 5.406 2.777 1.00 95.75 95 VAL A C 1
ATOM 667 O O . VAL A 1 95 ? 2.560 5.561 2.359 1.00 95.75 95 VAL A O 1
ATOM 670 N N . LEU A 1 96 ? 0.615 4.434 2.328 1.00 97.19 96 LEU A N 1
ATOM 671 C CA . LEU A 1 96 ? 0.869 3.710 1.076 1.00 97.19 96 LEU A CA 1
ATOM 672 C C . LEU A 1 96 ? -0.032 4.277 -0.016 1.00 97.19 96 LEU A C 1
ATOM 674 O O . LEU A 1 96 ? -1.177 4.646 0.259 1.00 97.19 96 LEU A O 1
ATOM 678 N N . VAL A 1 97 ? 0.443 4.284 -1.259 1.00 96.69 97 VAL A N 1
ATOM 679 C CA . VAL A 1 97 ? -0.392 4.626 -2.418 1.00 96.69 97 VAL A CA 1
ATOM 680 C C . VAL A 1 97 ? -0.401 3.463 -3.395 1.00 96.69 97 VAL A C 1
ATOM 682 O O . VAL A 1 97 ? 0.645 3.037 -3.875 1.00 96.69 97 VAL A O 1
ATOM 685 N N . VAL A 1 98 ? -1.595 2.950 -3.675 1.00 97.06 98 VAL A N 1
ATOM 686 C CA . VAL A 1 98 ? -1.830 1.862 -4.622 1.00 97.06 98 VAL A CA 1
ATOM 687 C C . VAL A 1 98 ? -2.069 2.433 -6.016 1.00 97.06 98 VAL A C 1
ATOM 689 O O . VAL A 1 98 ? -2.899 3.330 -6.154 1.00 97.06 98 VAL A O 1
ATOM 692 N N . ASP A 1 99 ? -1.381 1.887 -7.023 1.00 96.12 99 ASP A N 1
ATOM 693 C CA . ASP A 1 99 ? -1.555 2.187 -8.454 1.00 96.12 99 ASP A CA 1
ATOM 694 C C . ASP A 1 99 ? -1.553 3.695 -8.754 1.00 96.12 99 ASP A C 1
ATOM 696 O O . ASP A 1 99 ? -2.514 4.261 -9.290 1.00 96.12 99 ASP A O 1
ATOM 700 N N . VAL A 1 100 ? -0.455 4.352 -8.369 1.00 92.88 100 VAL A N 1
ATOM 701 C CA . VAL A 1 100 ? -0.203 5.781 -8.616 1.00 92.88 100 VAL A CA 1
ATOM 702 C C . VAL A 1 100 ? -0.430 6.122 -10.090 1.00 92.88 100 VAL A C 1
ATOM 704 O O . VAL A 1 100 ? -0.122 5.325 -10.970 1.00 92.88 100 VAL A O 1
ATOM 707 N N . ALA A 1 101 ? -0.957 7.323 -10.353 1.00 85.25 101 ALA A N 1
ATOM 708 C CA . ALA A 1 101 ? -1.265 7.840 -11.692 1.00 85.25 101 ALA A CA 1
ATOM 709 C C . ALA A 1 101 ? -2.330 7.051 -12.485 1.00 85.25 101 ALA A C 1
ATOM 711 O O . ALA A 1 101 ? -2.633 7.413 -13.620 1.00 85.25 101 ALA A O 1
ATOM 712 N N . SER A 1 102 ? -2.967 6.040 -11.884 1.00 90.44 102 SER A N 1
ATOM 713 C CA . SER A 1 102 ? -4.137 5.376 -12.464 1.00 90.44 102 SER A CA 1
ATOM 714 C C . SER A 1 102 ? -5.451 6.065 -12.068 1.00 90.44 102 SER A C 1
ATOM 716 O O . SER A 1 102 ? -5.545 6.745 -11.044 1.00 90.44 102 SER A O 1
ATOM 718 N N . ALA A 1 103 ? -6.520 5.814 -12.832 1.00 87.56 103 ALA A N 1
ATOM 719 C CA . ALA A 1 103 ? -7.881 6.245 -12.482 1.00 87.56 103 ALA A CA 1
ATOM 720 C C . ALA A 1 103 ? -8.427 5.589 -11.195 1.00 87.56 103 ALA A C 1
ATOM 722 O O . ALA A 1 103 ? -9.480 5.984 -10.691 1.00 87.56 103 ALA A O 1
ATOM 723 N N . HIS A 1 104 ? -7.728 4.581 -10.671 1.00 86.69 104 HIS A N 1
ATOM 724 C CA . HIS A 1 104 ? -8.100 3.824 -9.482 1.00 86.69 104 HIS A CA 1
ATOM 725 C C . HIS A 1 104 ? -7.070 3.976 -8.360 1.00 86.69 104 HIS A C 1
ATOM 727 O O . HIS A 1 104 ? -7.016 3.121 -7.481 1.00 86.69 104 HIS A O 1
ATOM 733 N N . ALA A 1 105 ? -6.266 5.046 -8.370 1.00 92.25 105 ALA A N 1
ATOM 734 C CA . ALA A 1 105 ? -5.289 5.292 -7.321 1.00 92.25 105 ALA A CA 1
ATOM 735 C C . ALA A 1 105 ? -5.969 5.376 -5.943 1.00 92.25 105 ALA A C 1
ATOM 737 O O . ALA A 1 105 ? -6.921 6.138 -5.746 1.00 92.25 105 ALA A O 1
ATOM 738 N N . VAL A 1 106 ? -5.475 4.599 -4.975 1.00 93.62 106 VAL A N 1
ATOM 739 C CA . VAL A 1 106 ? -6.021 4.559 -3.609 1.00 93.62 106 VAL A CA 1
ATOM 740 C C . VAL A 1 106 ? -4.927 4.852 -2.596 1.00 93.62 106 VAL A C 1
ATOM 742 O O . VAL A 1 106 ? -3.875 4.219 -2.597 1.00 93.62 106 VAL A O 1
ATOM 745 N N . VAL A 1 107 ? -5.207 5.772 -1.674 1.00 94.44 107 VAL A N 1
ATOM 746 C CA . VAL A 1 107 ? -4.340 6.047 -0.524 1.00 94.44 107 VAL A CA 1
ATOM 747 C C . VAL A 1 107 ? -4.759 5.170 0.653 1.00 94.44 107 VAL A C 1
ATOM 749 O O . VAL A 1 107 ? -5.881 5.281 1.156 1.00 94.44 107 VAL A O 1
ATOM 752 N N . LEU A 1 108 ? -3.841 4.337 1.139 1.00 95.31 108 LEU A N 1
ATOM 753 C CA . LEU A 1 108 ? -3.996 3.629 2.406 1.00 95.31 108 LEU A CA 1
ATOM 754 C C . LEU A 1 108 ? -3.431 4.512 3.515 1.00 95.31 108 LEU A C 1
ATOM 756 O O . LEU A 1 108 ? -2.218 4.653 3.681 1.00 95.31 108 LEU A O 1
ATOM 760 N N . ARG A 1 109 ? -4.351 5.134 4.254 1.00 93.88 109 ARG A N 1
ATOM 761 C CA . ARG A 1 109 ? -4.061 6.104 5.319 1.00 93.88 109 ARG A CA 1
ATOM 762 C C . ARG A 1 109 ? -3.222 5.480 6.436 1.00 93.88 109 ARG A C 1
ATOM 764 O O . ARG A 1 109 ? -3.218 4.263 6.606 1.00 93.88 109 ARG A O 1
ATOM 771 N N . SER A 1 110 ? -2.608 6.312 7.274 1.00 93.50 110 SER A N 1
ATOM 772 C CA . SER A 1 110 ? -1.677 5.874 8.323 1.00 93.50 110 SER A CA 1
ATOM 773 C C . SER A 1 110 ? -2.235 4.766 9.222 1.00 93.50 110 SER A C 1
ATOM 775 O O . SER A 1 110 ? -1.545 3.790 9.491 1.00 93.50 110 SER A O 1
ATOM 777 N N . SER A 1 111 ? -3.506 4.831 9.635 1.00 93.12 111 SER A N 1
ATOM 778 C CA . SER A 1 111 ? -4.102 3.761 10.452 1.00 93.12 111 SER A CA 1
ATOM 779 C C . SER A 1 111 ? -4.166 2.410 9.724 1.00 93.12 111 SER A C 1
ATOM 781 O O . SER A 1 111 ? -3.961 1.373 10.354 1.00 93.12 111 SER A O 1
ATOM 783 N N . MET A 1 112 ? -4.406 2.418 8.409 1.00 95.56 112 MET A N 1
ATOM 784 C CA . MET A 1 112 ? -4.406 1.228 7.551 1.00 95.56 112 MET A CA 1
ATOM 785 C C . MET A 1 112 ? -2.984 0.707 7.340 1.00 95.56 112 MET A C 1
ATOM 787 O O . MET A 1 112 ? -2.747 -0.486 7.512 1.00 95.56 112 MET A O 1
ATOM 791 N N . LEU A 1 113 ? -2.035 1.603 7.045 1.00 96.75 113 LEU A N 1
ATOM 792 C CA . LEU A 1 113 ? -0.606 1.298 6.940 1.00 96.75 113 LEU A CA 1
ATOM 793 C C . LEU A 1 113 ? -0.101 0.582 8.203 1.00 96.75 113 LEU A C 1
ATOM 795 O O . LEU A 1 113 ? 0.446 -0.517 8.125 1.00 96.75 113 LEU A O 1
ATOM 799 N N . TRP A 1 114 ? -0.362 1.154 9.380 1.00 95.50 114 TRP A N 1
ATOM 800 C CA . TRP A 1 114 ? 0.030 0.560 10.658 1.00 95.50 114 TRP A CA 1
ATOM 801 C C . TRP A 1 114 ? -0.668 -0.770 10.936 1.00 95.50 114 TRP A C 1
ATOM 803 O O . TRP A 1 114 ? -0.070 -1.645 11.563 1.00 95.50 114 TRP A O 1
ATOM 813 N N . ALA A 1 115 ? -1.919 -0.941 10.503 1.00 95.75 115 ALA A N 1
ATOM 814 C CA . ALA A 1 115 ? -2.612 -2.215 10.646 1.00 95.75 115 ALA A CA 1
ATOM 815 C C . ALA A 1 115 ? -1.973 -3.314 9.784 1.00 95.75 115 ALA A C 1
ATOM 817 O O . ALA A 1 115 ? -1.725 -4.412 10.283 1.00 95.75 115 ALA A O 1
ATOM 818 N N . LEU A 1 116 ? -1.620 -2.991 8.536 1.00 97.44 116 LEU A N 1
ATOM 819 C CA . LEU A 1 116 ? -0.907 -3.897 7.635 1.00 97.44 116 LEU A CA 1
ATOM 820 C C . LEU A 1 116 ? 0.473 -4.278 8.183 1.00 97.44 116 LEU A C 1
ATOM 822 O O . LEU A 1 116 ? 0.800 -5.462 8.226 1.00 97.44 116 LEU A O 1
ATOM 826 N N . ALA A 1 117 ? 1.256 -3.301 8.650 1.00 96.88 117 ALA A N 1
ATOM 827 C CA . ALA A 1 117 ? 2.602 -3.535 9.182 1.00 96.88 117 ALA A CA 1
ATOM 828 C C . ALA A 1 117 ? 2.611 -4.454 10.415 1.00 96.88 117 ALA A C 1
ATOM 830 O O . ALA A 1 117 ? 3.528 -5.257 10.586 1.00 96.88 117 ALA A O 1
ATOM 831 N N . GLN A 1 118 ? 1.575 -4.345 11.253 1.00 96.12 118 GLN A N 1
ATOM 832 C CA . GLN A 1 118 ? 1.370 -5.172 12.448 1.00 96.12 118 GLN A CA 1
ATOM 833 C C . GLN A 1 118 ? 0.602 -6.470 12.160 1.00 96.12 118 GLN A C 1
ATOM 835 O O . GLN A 1 118 ? 0.345 -7.236 13.084 1.00 96.12 118 GLN A O 1
ATOM 840 N N . GLN A 1 119 ? 0.197 -6.701 10.906 1.00 95.75 119 GLN A N 1
ATOM 841 C CA . GLN A 1 119 ? -0.640 -7.833 10.494 1.00 95.75 119 GLN A CA 1
ATOM 842 C C . GLN A 1 119 ? -1.916 -7.986 11.337 1.00 95.75 119 GLN A C 1
ATOM 844 O O . GLN A 1 119 ? -2.371 -9.096 11.614 1.00 95.75 119 GLN A O 1
ATOM 849 N N . ARG A 1 120 ? -2.504 -6.857 11.741 1.00 93.69 120 ARG A N 1
ATOM 850 C CA . ARG A 1 120 ? -3.775 -6.816 12.464 1.00 93.69 120 ARG A CA 1
ATOM 851 C C . ARG A 1 120 ? -4.911 -6.472 11.516 1.00 93.69 120 ARG A C 1
ATOM 853 O O . ARG A 1 120 ? -4.728 -5.782 10.514 1.00 93.69 120 ARG A O 1
ATOM 860 N N . GLU A 1 121 ? -6.111 -6.881 11.894 1.00 90.75 121 GLU A N 1
ATOM 861 C CA . GLU A 1 121 ? -7.308 -6.347 11.269 1.00 90.75 121 GLU A CA 1
ATOM 862 C C . GLU A 1 121 ? -7.409 -4.840 11.546 1.00 90.75 121 GLU A C 1
ATOM 864 O O . GLU A 1 121 ? -7.215 -4.367 12.673 1.00 90.75 121 GLU A O 1
ATOM 869 N N . TRP A 1 122 ? -7.684 -4.076 10.496 1.00 91.94 122 TRP A N 1
ATOM 870 C CA . TRP A 1 122 ? -7.932 -2.650 10.615 1.00 91.94 122 TRP A CA 1
ATOM 871 C C . TRP A 1 122 ? -9.395 -2.383 10.940 1.00 91.94 122 TRP A C 1
ATOM 873 O O . TRP A 1 122 ? -10.292 -2.990 10.354 1.00 91.94 122 TRP A O 1
ATOM 883 N N . LEU A 1 123 ? -9.621 -1.403 11.809 1.00 85.25 123 LEU A N 1
ATOM 884 C CA . LEU A 1 123 ? -10.936 -0.857 12.095 1.00 85.25 123 LEU A CA 1
ATOM 885 C C . LEU A 1 123 ? -10.932 0.654 11.818 1.00 85.25 123 LEU A C 1
ATOM 887 O O . LEU A 1 123 ? -9.917 1.318 12.054 1.00 85.25 123 LEU A O 1
ATOM 891 N N . PRO A 1 124 ? -12.059 1.217 11.352 1.00 80.62 124 PRO A N 1
ATOM 892 C CA . PRO A 1 124 ? -12.260 2.661 11.310 1.00 80.62 124 PRO A CA 1
ATOM 893 C C . PRO A 1 124 ? -11.976 3.292 12.676 1.00 80.62 124 PRO A C 1
ATOM 895 O O . PRO A 1 124 ? -12.342 2.724 13.700 1.00 80.62 124 PRO A O 1
ATOM 898 N N . SER A 1 125 ? -11.370 4.480 12.709 1.00 72.56 125 SER A N 1
ATOM 899 C CA . SER A 1 125 ? -10.897 5.117 13.952 1.00 72.56 125 SER A CA 1
ATOM 900 C C . SER A 1 125 ? -11.982 5.306 15.018 1.00 72.56 125 SER A C 1
ATOM 902 O O . SER A 1 125 ? -11.712 5.085 16.192 1.00 72.56 125 SER A O 1
ATOM 904 N N . HIS A 1 126 ? -13.211 5.642 14.620 1.00 70.12 126 HIS A N 1
ATOM 905 C CA . HIS A 1 126 ? -14.361 5.785 15.527 1.00 70.12 126 HIS A CA 1
ATOM 906 C C . HIS A 1 126 ? -14.872 4.447 16.096 1.00 70.12 126 HIS A C 1
ATOM 908 O O . HIS A 1 126 ? -15.657 4.428 17.039 1.00 70.12 126 HIS A O 1
ATOM 914 N N . LEU A 1 127 ? -14.422 3.319 15.537 1.00 73.12 127 LEU A N 1
ATOM 915 C CA . LEU A 1 127 ? -14.727 1.963 15.998 1.00 73.12 127 LEU A CA 1
ATOM 916 C C . LEU A 1 127 ? -13.500 1.251 16.586 1.00 73.12 127 LEU A C 1
ATOM 918 O O . LEU A 1 127 ? -13.642 0.135 17.079 1.00 73.12 127 LEU A O 1
ATOM 922 N N . ASP A 1 128 ? -12.305 1.854 16.528 1.00 70.88 128 ASP A N 1
ATOM 923 C CA . ASP A 1 128 ? -11.062 1.236 16.993 1.00 70.88 128 ASP A CA 1
ATOM 924 C C . ASP A 1 128 ? -10.905 1.445 18.517 1.00 70.88 128 ASP A C 1
ATOM 926 O O . ASP A 1 128 ? -10.682 2.573 18.975 1.00 70.88 128 ASP A O 1
ATOM 930 N N . PRO A 1 129 ? -10.958 0.376 19.340 1.00 68.50 129 PRO A N 1
ATOM 931 C CA . PRO A 1 129 ? -10.814 0.495 20.790 1.00 68.50 129 PRO A CA 1
ATOM 932 C C . PRO A 1 129 ? -9.448 1.039 21.225 1.00 68.50 129 PRO A C 1
ATOM 934 O O . PRO A 1 129 ? -9.316 1.559 22.333 1.00 68.50 129 PRO A O 1
ATOM 937 N N . HIS A 1 130 ? -8.407 0.900 20.397 1.00 63.09 130 HIS A N 1
ATOM 938 C CA . HIS A 1 130 ? -7.099 1.491 20.665 1.00 63.09 13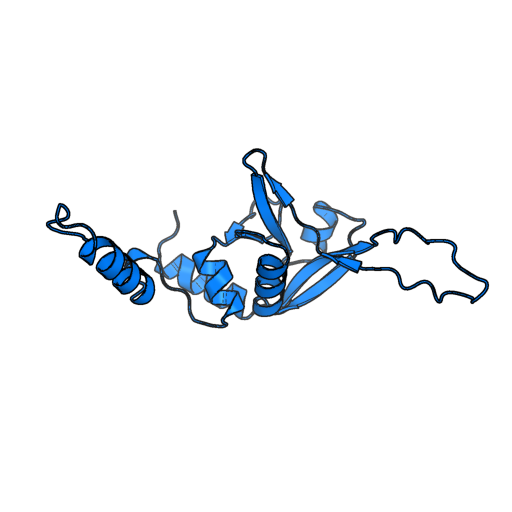0 HIS A CA 1
ATOM 939 C C . HIS A 1 130 ? -7.152 3.016 20.553 1.00 63.09 130 HIS A C 1
ATOM 941 O O . HIS A 1 130 ? -6.695 3.694 21.472 1.00 63.09 130 HIS A O 1
ATOM 947 N N . VAL A 1 131 ? -7.774 3.545 19.494 1.00 69.31 131 VAL A N 1
ATOM 948 C CA . VAL A 1 131 ? -8.0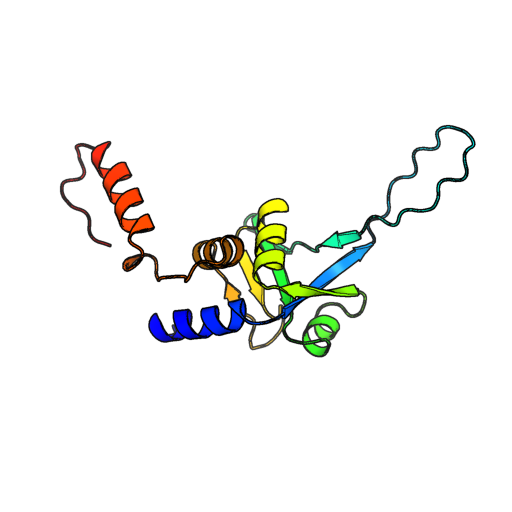02 4.991 19.334 1.00 69.31 131 VAL A CA 1
ATOM 949 C C . VAL A 1 131 ? -8.862 5.506 20.481 1.00 69.31 131 VAL A C 1
ATOM 951 O O . VAL A 1 131 ? -8.517 6.510 21.096 1.00 69.31 131 VAL A O 1
ATOM 954 N N . ALA A 1 132 ? -9.910 4.767 20.854 1.00 66.44 132 ALA A N 1
ATOM 955 C CA . ALA A 1 132 ? -10.770 5.170 21.956 1.00 66.44 132 ALA A CA 1
ATOM 956 C C . ALA A 1 132 ? -10.039 5.313 23.291 1.00 66.44 132 ALA A C 1
ATOM 958 O O . ALA A 1 132 ? -10.221 6.299 24.003 1.00 66.44 132 ALA A O 1
ATOM 959 N N . ARG A 1 133 ? -9.160 4.356 23.608 1.00 70.00 133 ARG A N 1
ATOM 960 C CA . ARG A 1 133 ? -8.317 4.419 24.807 1.00 70.00 133 ARG A CA 1
ATOM 961 C C . ARG A 1 133 ? -7.280 5.535 24.734 1.00 70.00 133 ARG A C 1
ATOM 963 O O . ARG A 1 133 ? -7.015 6.158 25.755 1.00 70.00 133 ARG A O 1
ATOM 970 N N . ALA A 1 134 ? -6.683 5.765 23.567 1.00 66.56 134 ALA A N 1
ATOM 971 C CA . ALA A 1 134 ? -5.697 6.824 23.387 1.00 66.56 134 ALA A CA 1
ATOM 972 C C . ALA A 1 134 ? -6.325 8.210 23.589 1.00 66.56 134 ALA A C 1
ATOM 974 O O . ALA A 1 134 ? -5.768 9.021 24.322 1.00 66.56 134 ALA A O 1
ATOM 975 N N . VAL A 1 135 ? -7.509 8.453 23.015 1.00 69.44 135 VAL A N 1
ATOM 976 C CA . VAL A 1 135 ? -8.205 9.732 23.194 1.00 69.44 135 VAL A CA 1
ATOM 977 C C . VAL A 1 135 ? -8.698 9.907 24.629 1.00 69.44 135 VAL A C 1
ATOM 979 O O . VAL A 1 135 ? -8.518 10.981 25.186 1.00 69.44 135 VAL A O 1
ATOM 982 N N . ALA A 1 136 ? -9.241 8.860 25.262 1.00 68.31 136 ALA A N 1
ATOM 983 C CA . ALA A 1 136 ? -9.642 8.930 26.669 1.00 68.31 136 ALA A CA 1
ATOM 984 C C . ALA A 1 136 ? -8.476 9.353 27.582 1.00 68.31 136 ALA A C 1
ATOM 986 O O . ALA A 1 136 ? -8.625 10.291 28.354 1.00 68.31 136 ALA A O 1
ATOM 987 N N . ARG A 1 137 ? -7.293 8.747 27.411 1.00 70.50 137 ARG A N 1
ATOM 988 C CA . ARG A 1 137 ? -6.087 9.118 28.172 1.00 70.50 137 ARG A CA 1
ATOM 989 C C . ARG A 1 137 ? -5.646 10.559 27.922 1.00 70.50 137 ARG A C 1
ATOM 991 O O . ARG A 1 137 ? -5.288 11.243 28.865 1.00 70.50 137 ARG A O 1
ATOM 998 N N . ALA A 1 138 ? -5.686 11.021 26.673 1.00 66.88 138 ALA A N 1
ATOM 999 C CA . ALA A 1 138 ? -5.326 12.400 26.347 1.00 66.88 138 ALA A CA 1
ATOM 1000 C C . ALA A 1 138 ? -6.310 13.425 26.943 1.00 66.88 138 ALA A C 1
ATOM 1002 O O . ALA A 1 138 ? -5.918 14.546 27.244 1.00 66.88 138 ALA A O 1
ATOM 1003 N N . CYS A 1 139 ? -7.585 13.056 27.109 1.00 70.69 139 CYS A N 1
ATOM 1004 C CA . CYS A 1 139 ? -8.576 13.902 27.772 1.00 70.69 139 CYS A CA 1
ATOM 1005 C C . CYS A 1 139 ? -8.459 13.886 29.304 1.00 70.69 139 CYS A C 1
ATOM 1007 O O . CYS A 1 139 ? -8.819 14.882 29.924 1.00 70.69 139 CYS A O 1
ATOM 1009 N N . ASP A 1 140 ? -7.966 12.800 29.909 1.00 66.31 140 ASP A N 1
ATOM 1010 C CA . ASP A 1 140 ? -7.799 12.695 31.368 1.00 66.31 140 ASP A CA 1
ATOM 1011 C C . ASP A 1 140 ? -6.771 13.705 31.918 1.00 66.31 140 ASP A C 1
ATOM 1013 O O . ASP A 1 140 ? -6.902 14.159 33.056 1.00 66.31 140 ASP A O 1
ATOM 1017 N N . ASP A 1 141 ? -5.793 14.109 31.100 1.00 62.78 141 ASP A N 1
ATOM 1018 C CA . ASP A 1 141 ? -4.777 15.108 31.460 1.00 62.78 141 ASP A CA 1
ATOM 1019 C C . ASP A 1 141 ? -5.271 16.564 31.304 1.00 62.78 141 ASP A C 1
ATOM 1021 O O . ASP A 1 141 ? -4.586 17.499 31.722 1.00 62.78 141 ASP A O 1
ATOM 1025 N N . GLU A 1 142 ? -6.471 16.777 30.746 1.00 52.03 142 GLU A N 1
ATOM 1026 C CA . GLU A 1 142 ? -7.018 18.101 30.439 1.00 52.03 142 GLU A CA 1
ATOM 1027 C C . GLU A 1 142 ? -8.324 18.376 31.207 1.00 52.03 142 GLU A C 1
ATOM 1029 O O . GLU A 1 142 ? -9.422 18.086 30.717 1.00 52.03 142 GLU A O 1
ATOM 1034 N N . PRO A 1 143 ? -8.259 19.011 32.395 1.00 61.72 143 PRO A N 1
ATOM 1035 C CA . PRO A 1 143 ? -9.414 19.185 33.283 1.00 61.72 143 PRO A CA 1
ATOM 1036 C C . PRO A 1 143 ? -10.543 20.061 32.703 1.00 61.72 143 PRO A C 1
ATOM 1038 O O . PRO A 1 143 ? -11.633 20.120 33.273 1.00 61.72 143 PRO A O 1
ATOM 1041 N N . ALA A 1 144 ? -10.314 20.736 31.572 1.00 64.44 144 ALA A N 1
ATOM 1042 C CA . ALA A 1 144 ? -11.335 21.485 30.838 1.00 64.44 144 ALA A CA 1
ATOM 1043 C C . ALA A 1 144 ? -12.224 20.602 29.933 1.00 64.44 144 ALA A C 1
ATOM 1045 O O . ALA A 1 144 ? -13.295 21.041 29.502 1.00 64.44 144 ALA A O 1
ATOM 1046 N N . VAL A 1 145 ? -11.822 19.360 29.638 1.00 60.12 145 VAL A N 1
ATOM 1047 C CA . VAL A 1 145 ? -12.584 18.448 28.778 1.00 60.12 145 VAL A CA 1
ATOM 1048 C C . VAL A 1 145 ? -13.638 17.716 29.604 1.00 60.12 145 VAL A C 1
ATOM 1050 O O . VAL A 1 145 ? -13.375 16.739 30.292 1.00 60.12 145 VAL A O 1
ATOM 1053 N N . THR A 1 146 ? -14.883 18.174 29.512 1.00 60.44 146 THR A N 1
ATOM 1054 C CA . THR A 1 146 ? -16.007 17.606 30.279 1.00 60.44 146 THR A CA 1
ATOM 1055 C C . THR A 1 146 ? -16.703 16.429 29.585 1.00 60.44 146 THR A C 1
ATOM 1057 O O . THR A 1 146 ? -17.442 15.688 30.236 1.00 60.44 146 THR A O 1
ATOM 1060 N N . ARG A 1 147 ? -16.493 16.222 28.273 1.00 52.00 147 ARG A N 1
ATOM 1061 C CA . ARG A 1 147 ? -16.998 15.052 27.528 1.00 52.00 147 ARG A CA 1
ATOM 1062 C C . ARG A 1 147 ? -16.273 14.859 26.193 1.00 52.00 147 ARG A C 1
ATOM 1064 O O . ARG A 1 147 ? -16.059 15.829 25.474 1.00 52.00 147 ARG A O 1
ATOM 1071 N N . HIS A 1 148 ? -16.044 13.604 25.798 1.00 54.81 148 HIS A N 1
ATOM 1072 C CA . HIS A 1 148 ? -15.649 13.240 24.433 1.00 54.81 148 HIS A CA 1
ATOM 1073 C C . HIS A 1 148 ? -16.525 12.104 23.857 1.00 54.81 148 HIS A C 1
ATOM 1075 O O . HIS A 1 148 ? -17.060 11.279 24.603 1.00 54.81 148 HIS A O 1
ATOM 1081 N N . ARG A 1 149 ? -16.709 12.091 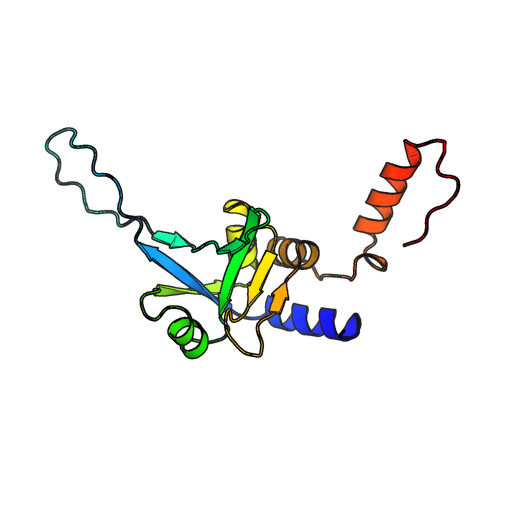22.529 1.00 56.53 149 ARG A N 1
ATOM 1082 C CA . ARG A 1 149 ? -17.285 10.993 21.735 1.00 56.53 149 ARG A CA 1
ATOM 1083 C C . ARG A 1 149 ? -16.464 10.824 20.461 1.00 56.53 149 ARG A C 1
ATOM 1085 O O . ARG A 1 149 ? -16.096 11.827 19.851 1.00 56.53 149 ARG A O 1
ATOM 1092 N N . LEU A 1 150 ? -16.259 9.569 20.082 1.00 52.16 150 LEU A N 1
ATOM 1093 C CA . LEU A 1 150 ? -15.609 9.151 18.843 1.00 52.16 150 LEU A CA 1
ATOM 1094 C C . LEU A 1 150 ? -16.642 8.887 17.753 1.00 52.16 150 LEU A C 1
ATOM 1096 O O . LEU A 1 150 ? -17.768 8.468 18.115 1.00 52.16 150 LEU A O 1
#